Protein 2J8A (pdb70)

Nearest PDB structures (foldseek):
  2j8a-assembly1_A  TM=1.009E+00  e=7.594E-23  Saccharomyces cerevisiae
  3ab2-assembly2_G  TM=4.804E-01  e=5.535E-01  Corynebacterium glutamicum
  3ab4-assembly4_P  TM=4.277E-01  e=5.535E-01  Corynebacterium glutamicum
  3ab2-assembly2_E  TM=4.767E-01  e=1.351E+00  Corynebacterium glutamicum
  3ab2-assembly2_F  TM=4.339E-01  e=2.397E+00  Corynebacterium glutamicum

CATH classification: 3.30.70.330

Organism: Saccharomyces cerevisiae (strain ATCC 204508 / S288c) (NCBI:txid559292)

Radius of gyration: 14.92 Å; Cα contacts (8 Å, |Δi|>4): 173; chains: 1; bounding box: 29×53×26 Å

Solvent-accessible surface area: 7118 Å² total; per-residue (Å²): 87,25,40,0,0,0,37,8,27,81,76,65,61,130,44,121,15,112,52,124,25,0,66,79,32,1,122,157,45,18,131,18,63,91,36,63,34,40,88,3,110,106,60,70,101,76,11,18,0,3,22,0,75,4,69,162,80,4,30,161,3,0,98,31,2,26,115,145,61,106,112,73,15,6,88,8,141,72,17,62,1,64,16,44,50,32,114,179,79,55,17,93,94,9,27,49,94,11,20,91,34,32,79,153,83,96,97,126,96,87,57,101,170,208

Sequence (114 aa):
SCEIVVYPAQDSTTTNIQDISIKNYFKKYGEISHFEAFNDPNSALPLHVYLIKYANDAAKAAFSAVRKHESSGCFIMGFKFEVILNKHSILNNIISKFVEINVKKLQKLQENLK

Secondary structure (DSSP, 8-state):
--EEEEEESSSS------HHHHHHHHHBTB--SEEEEEE-TTT--EEEEEEEE----HHHHHHHHHHHTTTT-EEETTEEEEEEE--TTHHHHHHHHHHHHHHHHHHHHHHHT-

GO terms:
  GO:0010629 negative regulation of gene expression (P, IMP)
  GO:0042800 histone H3K4 methyltransferase activity (F, IMP)
  GO:1905088 positive regulation of synaptonemal complex assembly (P, IMP)
  GO:0055092 sterol homeostasis (P, IMP)
  GO:0006479 protein methylation (P, IMP)
  GO:0007130 synaptonemal complex assembly (P, IMP)
  GO:0000183 rDNA heterochromatin formation (P, IMP)
  GO:0000781 chromosome, telomeric region (C, IGI)
  GO:0031509 subtelomeric heterochromatin formation (P, IGI)
  GO:0003723 RNA binding (F, IDA)
  GO:0042800 histone H3K4 methyltransferase activity (F, IDA)
  GO:0016279 protein-lysine N-methyltransferase activity (F, IGI)
  GO:0033554 cellular response to stress (P, IGI)
  GO:0006357 regulation of transcription by RNA polymerase II (P, IGI)
  GO:0016279 protein-lysine N-methyltransferase activity (F, IMP)
  GO:0042138 meiotic DNA double-strand break formation (P, IMP)
  GO:0003723 RNA binding (F, IMP)
  GO:0045944 positive regulation of transcription by RNA polymerase II (P, IMP)
  GO:0030437 ascospore formation (P, IMP)
  GO:0030466 silent mating-type cassette heterochromatin formation (P, IMP)

Foldseek 3Di:
DAKKKKAAPPLDDDDPCDDVLVVVVLVVQADWPDKDWDALVVPRDTRRMMITGGDVVSVVSLVVVQPVPPVPADAGVNTHMHMGHCPPNCSVVVVVVNNVSVVVVVVVVVVVVD

InterPro domains:
  IPR001214 SET domain [PF00856] (950-1055)
  IPR001214 SET domain [PS50280] (938-1055)
  IPR001214 SET domain [SM00317] (938-1061)
  IPR003616 Post-SET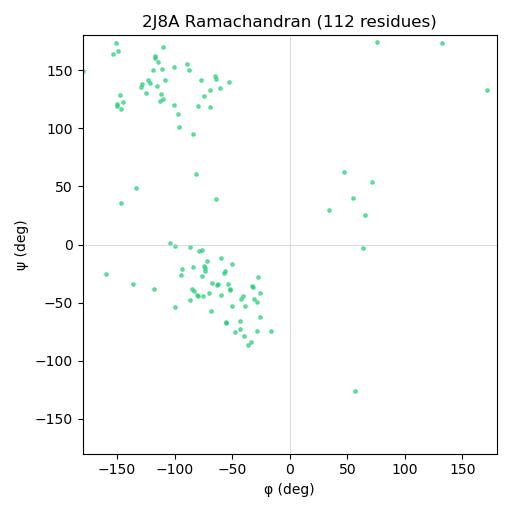 domain [P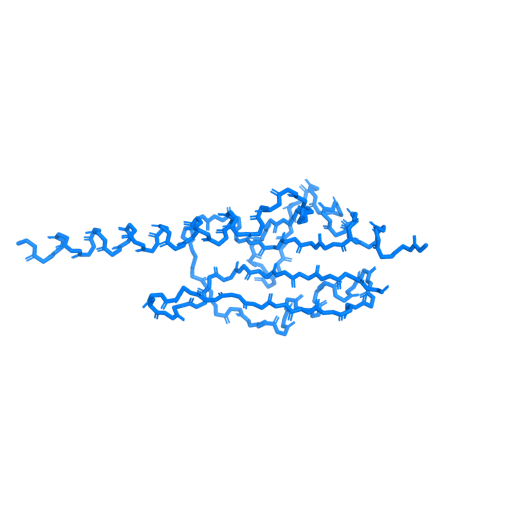S50868] (1064-1080)
  IPR003616 Post-SET domain [SM00508] (1064-1080)
  IPR012677 Nucleotide-binding alpha-beta plait domain superfamily [G3DSA:3.30.70.330] (246-339)
  IPR017111 Histone-lysine N-methyltransferase Set1, fungi [PIRSF037104] (1-1080)
  IPR017111 Histone-lysine N-methyltransferase Set1, fungi [PS51572] (1-1080)
  IPR024636 Histone lysine methyltransferase SET associated [PF11767] (422-485)
  IPR024657 COMPASS complex Set1 subunit, N-SET domain [PF11764] (762-932)
  IPR024657 COMPASS complex Set1 subunit, N-SET domain [SM01291] (752-928)
  IPR044570 Histone-lysine N-methyltransferase Set1-like [PTHR45814] (834-1080)
  IPR046341 SET domain superfamily [G3DSA:2.170.270.10] (840-1080)
  IPR046341 SET domain superfamily [SSF82199] (933-1077)
  IPR048669 Histone-lysine N-methyltransferase SET1, RNA-binding domain [PF21569] (248-357)

Structure (mmCIF, N/CA/C/O backbone):
data_2J8A
#
_entry.id   2J8A
#
_cell.length_a   123.790
_cell.length_b   123.790
_cell.length_c   123.790
_cell.angle_alpha   90.00
_cell.angle_beta   90.00
_cell.angle_gamma   90.00
#
_symmetry.space_group_name_H-M   'P 43 3 2'
#
loop_
_atom_site.group_PDB
_atom_site.id
_atom_site.type_symbol
_atom_site.label_atom_id
_atom_site.label_alt_id
_atom_site.label_comp_id
_atom_site.label_asym_id
_atom_site.label_e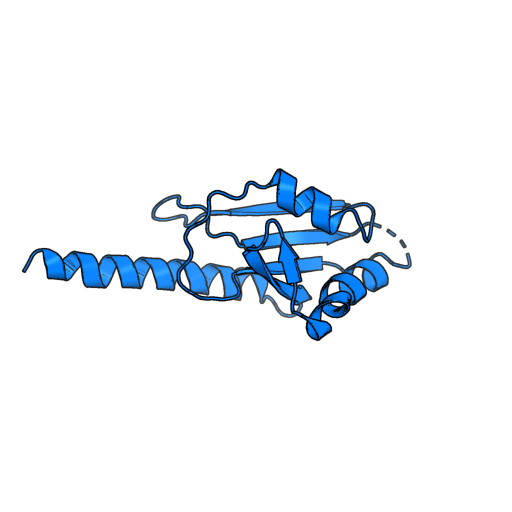ntity_id
_atom_site.label_seq_id
_atom_site.pdbx_PDB_ins_code
_atom_site.Cartn_x
_atom_site.Cartn_y
_atom_site.Cartn_z
_atom_site.occupancy
_atom_site.B_iso_or_equiv
_atom_site.auth_seq_id
_atom_site.auth_comp_id
_atom_site.auth_asym_id
_atom_site.auth_atom_id
_atom_site.pdbx_PDB_model_num
ATOM 1 N N . SER A 1 2 ? -14.829 -37.057 -31.447 1.00 91.93 247 SER A N 1
ATOM 2 C CA . SER A 1 2 ? -13.449 -37.065 -30.817 1.00 91.59 247 SER A CA 1
ATOM 3 C C . SER A 1 2 ? -12.385 -36.212 -31.681 1.00 89.46 247 SER A C 1
ATOM 4 O O . SER A 1 2 ? -11.094 -36.349 -31.576 1.00 89.58 247 SER A O 1
ATOM 7 N N . CYS A 1 3 ? -12.957 -35.272 -32.441 1.00 85.91 248 CYS A N 1
ATOM 8 C CA . CYS A 1 3 ? -12.512 -34.979 -33.814 1.00 80.58 248 CYS A CA 1
ATOM 9 C C . CYS A 1 3 ? -12.365 -33.472 -34.275 1.00 78.84 248 CYS A C 1
ATOM 10 O O . CYS A 1 3 ? -11.489 -33.197 -35.123 1.00 77.91 248 CYS A O 1
ATOM 13 N N . GLU A 1 4 ? -13.247 -32.553 -33.770 1.00 73.40 249 GLU A N 1
ATOM 14 C CA . GLU A 1 4 ? -13.086 -31.095 -33.925 1.00 68.40 249 GLU A CA 1
ATOM 15 C C . GLU A 1 4 ? -12.285 -30.409 -32.920 1.00 64.35 249 GLU A C 1
ATOM 16 O O . GLU A 1 4 ? -12.199 -30.736 -31.740 1.00 66.08 249 GLU A O 1
ATOM 22 N N . ILE A 1 5 ? -11.688 -29.370 -33.362 1.00 62.10 250 ILE A N 1
ATOM 23 C CA . ILE A 1 5 ? -10.767 -28.679 -32.475 1.00 60.58 250 ILE A CA 1
ATOM 24 C C . ILE A 1 5 ? -11.346 -27.232 -32.289 1.00 58.61 250 ILE A C 1
ATOM 25 O O . ILE A 1 5 ? -12.149 -26.753 -33.149 1.00 56.03 250 ILE A O 1
ATOM 30 N N . VAL A 1 6 ? -11.104 -26.615 -31.130 1.00 56.78 251 VAL A N 1
ATOM 31 C CA . VAL A 1 6 ? -11.507 -25.226 -31.089 1.00 56.72 251 VAL A CA 1
ATOM 32 C C . VAL A 1 6 ? -10.342 -24.431 -30.698 1.00 57.49 251 VAL A C 1
ATOM 33 O O . VAL A 1 6 ? -9.622 -24.851 -29.711 1.00 59.29 251 VAL A O 1
ATOM 37 N N . VAL A 1 7 ? -10.087 -23.358 -31.486 1.00 55.15 252 VAL A N 1
ATOM 38 C CA . VAL A 1 7 ? -8.929 -22.502 -31.152 1.00 54.08 252 VAL A CA 1
ATOM 39 C C . VAL A 1 7 ? -9.398 -21.133 -30.764 1.00 52.25 252 VAL A C 1
ATOM 40 O O . VAL A 1 7 ? -10.217 -20.505 -31.497 1.00 53.13 252 VAL A O 1
ATOM 44 N N . TYR A 1 8 ? -8.836 -20.577 -29.727 1.00 49.59 253 TYR A N 1
ATOM 45 C CA . TYR A 1 8 ? -9.248 -19.248 -29.390 1.00 47.57 253 TYR A CA 1
ATOM 46 C C . TYR A 1 8 ? -8.089 -18.572 -28.660 1.00 48.00 253 TYR A C 1
ATOM 47 O O . TYR A 1 8 ? -7.157 -19.191 -28.141 1.00 46.86 253 TYR A O 1
ATOM 56 N N . PRO A 1 9 ? -8.150 -17.287 -28.560 1.00 48.70 254 PRO A N 1
ATOM 57 C CA . PRO A 1 9 ? -7.020 -16.564 -28.026 1.00 49.48 254 PRO A CA 1
ATOM 58 C C . PRO A 1 9 ? -6.622 -16.909 -26.646 1.00 50.42 254 PRO A C 1
ATOM 59 O O . PRO A 1 9 ? -7.428 -16.904 -25.810 1.00 52.31 254 PRO A O 1
ATOM 63 N N . ALA A 1 10 ? -5.363 -17.085 -26.399 1.00 54.30 255 ALA A N 1
ATOM 64 C CA . ALA A 1 10 ? -4.837 -17.212 -25.074 1.00 59.30 255 ALA A CA 1
ATOM 65 C C . ALA A 1 10 ? -5.051 -16.090 -24.144 1.00 64.81 255 ALA A C 1
ATOM 66 O O . ALA A 1 10 ? -4.687 -16.176 -22.999 1.00 66.54 255 ALA A O 1
ATOM 68 N N . GLN A 1 11 ? -5.487 -14.945 -24.565 1.00 72.85 256 GLN A N 1
ATOM 69 C CA . GLN A 1 11 ? -5.497 -13.876 -23.536 1.00 80.65 256 GLN A CA 1
ATOM 70 C C . GLN A 1 11 ? -6.659 -13.031 -24.010 1.00 83.99 256 GLN A C 1
ATOM 71 O O . GLN A 1 11 ? -6.658 -12.568 -25.217 1.00 84.47 256 GLN A O 1
ATOM 77 N N . ASP A 1 12 ? -7.653 -12.903 -23.099 1.00 87.80 257 ASP A N 1
ATOM 78 C CA . ASP A 1 12 ? -8.845 -12.109 -23.306 1.00 92.06 257 ASP A CA 1
ATOM 79 C C . ASP A 1 12 ? -8.669 -10.897 -24.265 1.00 94.92 257 ASP A C 1
ATOM 80 O O . ASP A 1 12 ? -9.135 -10.951 -25.464 1.00 96.84 257 ASP A O 1
ATOM 85 N N . SER A 1 13 ? -8.012 -9.804 -23.869 1.00 96.33 258 SER A N 1
ATOM 86 C CA . SER A 1 13 ? -7.924 -8.857 -24.998 1.00 97.10 258 SER A CA 1
ATOM 87 C C . SER A 1 13 ? -6.893 -9.297 -26.037 1.00 96.56 258 SER A C 1
ATOM 88 O O . SER A 1 13 ? -5.733 -9.627 -25.648 1.00 96.12 258 SER A O 1
AT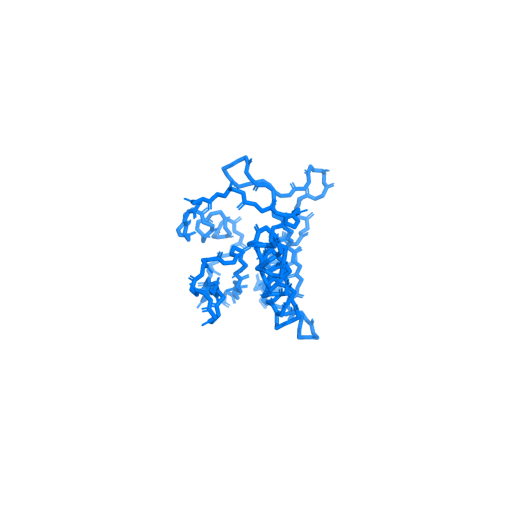OM 91 N N . THR A 1 14 ? -7.322 -9.369 -27.319 1.00 96.76 259 THR A N 1
ATOM 92 C CA . THR A 1 14 ? -6.311 -9.163 -28.368 1.00 97.21 259 THR A CA 1
ATOM 93 C C . THR A 1 14 ? -6.310 -8.220 -29.599 1.00 95.64 259 THR A C 1
ATOM 94 O O . THR A 1 14 ? -7.257 -8.033 -30.409 1.00 96.21 259 THR A O 1
ATOM 98 N N . THR A 1 15 ? -5.155 -7.626 -29.696 1.00 93.99 260 THR A N 1
ATOM 99 C CA . THR A 1 15 ? -4.814 -6.971 -30.931 1.00 92.85 260 THR A CA 1
ATOM 100 C C . THR A 1 15 ? -4.219 -8.050 -31.941 1.00 88.56 260 THR A C 1
ATOM 101 O O . THR A 1 15 ? -3.029 -8.380 -31.861 1.00 86.73 260 THR A O 1
ATOM 105 N N . THR A 1 16 ? -5.040 -8.624 -32.831 1.00 83.90 261 THR A N 1
ATOM 106 C CA . THR A 1 16 ? -4.530 -9.013 -34.140 1.00 79.45 261 THR A CA 1
ATOM 107 C C . THR A 1 16 ? -5.620 -8.949 -35.174 1.00 77.33 261 THR A C 1
ATOM 108 O O . THR A 1 16 ? -6.839 -8.764 -34.962 1.00 74.61 261 THR A O 1
ATOM 112 N N . ASN A 1 17 ? -5.073 -9.163 -36.344 1.00 75.26 262 ASN A N 1
ATOM 113 C CA . ASN A 1 17 ? -5.709 -9.012 -37.600 1.00 73.15 262 ASN A CA 1
ATOM 114 C C . ASN A 1 17 ? -5.001 -10.124 -38.308 1.00 71.45 262 ASN A C 1
ATOM 115 O O . ASN A 1 17 ? -4.544 -9.979 -39.452 1.00 71.62 262 ASN A O 1
ATOM 120 N N . ILE A 1 18 ? -4.747 -11.178 -37.553 1.00 69.73 263 ILE A N 1
ATOM 121 C CA . ILE A 1 18 ? -4.208 -12.405 -38.131 1.00 68.75 263 ILE A CA 1
ATOM 122 C C . ILE A 1 18 ? -5.343 -12.857 -39.024 1.00 68.41 263 ILE A C 1
ATOM 123 O O . ILE A 1 18 ? -6.492 -12.550 -38.711 1.00 68.14 263 ILE A O 1
ATOM 128 N N . GLN A 1 19 ? -5.086 -13.458 -40.171 1.00 69.30 264 GLN A N 1
ATOM 129 C CA . GLN A 1 19 ? -6.293 -13.885 -40.891 1.00 71.19 264 GLN A CA 1
ATOM 130 C C . GLN A 1 19 ? -6.467 -15.349 -41.116 1.00 70.87 264 GLN A C 1
ATOM 131 O O . GLN A 1 19 ? -5.550 -16.174 -40.921 1.00 72.44 264 GLN A O 1
ATOM 137 N N . ASP A 1 20 ? -7.708 -15.666 -41.417 1.00 69.14 265 ASP A N 1
ATOM 138 C CA . ASP A 1 20 ? -8.120 -16.988 -41.266 1.00 67.43 265 ASP A CA 1
ATOM 139 C C . ASP A 1 20 ? -7.072 -17.896 -41.792 1.00 67.75 265 ASP A C 1
ATOM 140 O O . ASP A 1 20 ? -6.389 -18.541 -41.008 1.00 68.62 265 ASP A O 1
ATOM 145 N N . ILE A 1 21 ? -6.949 -17.935 -43.100 1.00 67.75 266 ILE A N 1
ATOM 146 C CA . ILE A 1 21 ? -5.871 -18.540 -43.781 1.00 69.56 266 ILE A CA 1
ATOM 147 C C . ILE A 1 21 ? -4.556 -18.854 -42.937 1.00 69.00 266 ILE A C 1
ATOM 148 O O . ILE A 1 21 ? -4.236 -19.979 -42.589 1.00 68.55 266 ILE A O 1
ATOM 153 N N . SER A 1 22 ? -3.754 -17.893 -42.600 1.00 68.47 267 SER A N 1
ATOM 154 C CA . SER A 1 22 ? -2.813 -18.203 -41.591 1.00 69.07 267 SER A CA 1
ATOM 155 C C . SER A 1 22 ? -3.147 -19.308 -40.528 1.00 70.90 267 SER A C 1
ATOM 156 O O . SER A 1 22 ? -2.206 -19.852 -39.876 1.00 73.38 267 SER A O 1
ATOM 159 N N . ILE A 1 23 ? -4.434 -19.545 -40.202 1.00 70.25 268 ILE A N 1
ATOM 160 C CA . ILE A 1 23 ? -4.750 -20.316 -39.006 1.00 67.74 268 ILE A CA 1
ATOM 161 C C . ILE A 1 23 ? -5.016 -21.599 -39.591 1.00 66.98 268 ILE A C 1
ATOM 162 O O . ILE A 1 23 ? -4.446 -22.605 -39.166 1.00 66.74 268 ILE A O 1
ATOM 167 N N . LYS A 1 24 ? -5.928 -21.572 -40.554 1.00 66.21 269 LYS A N 1
ATOM 168 C CA . LYS A 1 24 ? -6.193 -22.787 -41.303 1.00 67.58 269 LYS A CA 1
ATOM 169 C C . LYS A 1 24 ? -4.951 -23.526 -41.694 1.00 69.08 269 LYS A C 1
ATOM 170 O O . LYS A 1 24 ? -4.728 -24.594 -41.124 1.00 70.87 269 LYS A O 1
ATOM 176 N N . ASN A 1 25 ? -4.102 -22.964 -42.569 1.00 69.50 270 ASN A N 1
ATOM 177 C CA . ASN A 1 25 ? -2.699 -23.496 -42.709 1.00 69.95 270 ASN A CA 1
ATOM 178 C C . ASN A 1 25 ? -2.178 -23.990 -41.445 1.00 67.80 270 ASN A C 1
ATOM 179 O O . ASN A 1 25 ? -2.227 -25.140 -41.218 1.00 70.71 270 ASN A O 1
ATOM 184 N N . TYR A 1 26 ? -1.642 -23.204 -40.591 1.00 66.47 271 TYR A N 1
ATOM 185 C CA . TYR A 1 26 ? -1.119 -23.867 -39.341 1.00 65.99 271 TYR A CA 1
ATOM 186 C C . TYR A 1 26 ? -1.860 -25.186 -38.935 1.00 67.35 271 TYR A C 1
ATOM 187 O O . TYR A 1 26 ? -1.284 -26.211 -38.679 1.00 65.60 271 TYR A O 1
ATOM 196 N N . PHE A 1 27 ? -3.179 -25.175 -38.890 1.00 69.80 272 PHE A N 1
ATOM 197 C CA . PHE A 1 27 ? -3.770 -26.438 -38.491 1.00 71.49 272 PHE A CA 1
ATOM 198 C C . PHE A 1 27 ? -3.681 -27.592 -39.471 1.00 72.13 272 PHE A C 1
ATOM 199 O O . PHE A 1 27 ? -3.384 -28.686 -38.973 1.00 74.10 272 PHE A O 1
ATOM 207 N N . LYS A 1 28 ? -3.889 -27.363 -40.791 1.00 71.64 273 LYS A N 1
ATOM 208 C CA . LYS A 1 28 ? -3.386 -28.242 -41.938 1.00 71.03 273 LYS A CA 1
ATOM 209 C C . LYS A 1 28 ? -2.137 -29.037 -41.559 1.00 70.11 273 LYS A C 1
ATOM 210 O O . LYS A 1 28 ? -2.126 -30.223 -41.806 1.00 68.33 273 LYS A O 1
ATOM 216 N N . LYS A 1 29 ? -1.158 -28.473 -40.860 1.00 70.14 274 LYS A N 1
ATOM 217 C CA . LYS A 1 29 ? -0.034 -29.333 -40.475 1.00 74.64 274 LYS A CA 1
ATOM 218 C C . LYS A 1 29 ? -0.334 -30.490 -39.533 1.00 74.68 274 LYS A C 1
ATOM 219 O O . LYS A 1 29 ? 0.537 -30.707 -38.627 1.00 77.24 274 LYS A O 1
ATOM 225 N N . TYR A 1 30 ? -1.466 -31.213 -39.662 1.00 73.48 275 TYR A N 1
ATOM 226 C CA . TYR A 1 30 ? -1.864 -32.220 -38.632 1.00 73.20 275 TYR A CA 1
ATOM 227 C C . TYR A 1 30 ? -2.808 -33.141 -39.282 1.00 74.39 275 TYR A C 1
ATOM 228 O O . TYR A 1 30 ? -3.028 -34.294 -38.815 1.00 75.64 275 TYR A O 1
ATOM 237 N N . GLY A 1 31 ? -3.463 -32.620 -40.302 1.00 73.23 276 GLY A N 1
ATOM 238 C CA . GLY A 1 31 ? -4.567 -33.312 -40.784 1.00 74.92 276 GLY A CA 1
ATOM 239 C C . GLY A 1 31 ? -5.095 -32.523 -41.920 1.00 77.59 276 GLY A C 1
ATOM 240 O O . GLY A 1 31 ? -4.922 -31.285 -42.048 1.00 79.28 276 GLY A O 1
ATOM 241 N N . GLU A 1 32 ? -5.666 -33.280 -42.832 1.00 79.98 277 GLU A N 1
ATOM 242 C CA . GLU A 1 32 ? -6.380 -32.763 -43.948 1.00 81.95 277 GLU A CA 1
ATOM 243 C C . GLU A 1 32 ? -7.571 -32.214 -43.093 1.00 82.44 277 GLU A C 1
ATOM 244 O O . GLU A 1 32 ? -8.020 -32.946 -42.117 1.00 83.96 277 GLU A O 1
ATOM 250 N N . ILE A 1 33 ? -7.987 -30.930 -43.349 1.00 80.04 278 ILE A N 1
ATOM 251 C CA . ILE A 1 33 ? -9.020 -30.247 -42.564 1.00 76.17 278 ILE A CA 1
ATOM 252 C C . ILE A 1 33 ? -10.369 -30.391 -43.287 1.00 76.99 278 ILE A C 1
ATOM 253 O O . ILE A 1 33 ? -10.696 -29.685 -44.222 1.00 75.90 278 ILE A O 1
ATOM 258 N N . SER A 1 34 ? -11.192 -31.309 -42.821 1.00 77.38 279 SER A N 1
ATOM 259 C CA . SER A 1 34 ? -12.508 -31.427 -43.426 1.00 77.46 279 SER A CA 1
ATOM 260 C C . SER A 1 34 ? -13.316 -30.147 -43.561 1.00 77.23 279 SER A C 1
ATOM 261 O O . SER A 1 34 ? -14.310 -30.157 -44.235 1.00 77.98 279 SER A O 1
ATOM 264 N N . HIS A 1 35 ? -12.968 -29.075 -42.850 1.00 79.21 280 HIS A N 1
ATOM 265 C CA . HIS A 1 35 ? -13.948 -27.964 -42.493 1.00 77.56 280 HIS A CA 1
ATOM 266 C C . HIS A 1 35 ? -13.309 -27.017 -41.519 1.00 74.36 280 HIS A C 1
ATOM 267 O O . HIS A 1 35 ? -12.762 -27.468 -40.484 1.00 74.49 280 HIS A O 1
ATOM 274 N N . PHE A 1 36 ? -13.446 -25.718 -41.812 1.00 69.65 281 PHE A N 1
ATOM 275 C CA . PHE A 1 36 ? -12.835 -24.681 -40.976 1.00 65.66 281 PHE A CA 1
ATOM 276 C C . PHE A 1 36 ? -13.688 -23.452 -40.889 1.00 64.96 281 PHE A C 1
ATOM 277 O O . PHE A 1 36 ? -13.996 -22.862 -41.898 1.00 63.72 281 PHE A O 1
ATOM 285 N N . GLU A 1 37 ? -14.059 -23.069 -39.650 1.00 64.22 282 GLU A N 1
ATOM 286 C CA . GLU A 1 37 ? -14.865 -21.851 -39.430 1.00 61.11 282 GLU A CA 1
ATOM 287 C C . GLU A 1 37 ? -14.212 -20.864 -38.557 1.00 59.44 282 GLU A C 1
ATOM 288 O O . GLU A 1 37 ? -13.541 -21.273 -37.536 1.00 58.75 282 GLU A O 1
ATOM 294 N N . ALA A 1 38 ? -14.356 -19.581 -38.974 1.00 57.43 283 ALA A N 1
ATOM 295 C CA . ALA A 1 38 ? -13.889 -18.439 -38.090 1.00 55.83 283 ALA A CA 1
ATOM 296 C C . ALA A 1 38 ? -15.087 -17.698 -37.587 1.00 55.44 283 ALA A C 1
ATOM 297 O O . ALA A 1 38 ? -16.171 -17.802 -38.224 1.00 56.63 283 ALA A O 1
ATOM 299 N N . PHE A 1 39 ? -14.986 -17.090 -36.393 1.00 53.81 284 PHE A N 1
ATOM 300 C CA . PHE A 1 39 ? -16.244 -16.582 -35.818 1.00 52.13 284 PHE A CA 1
ATOM 301 C C . PHE A 1 39 ? -16.253 -15.110 -35.487 1.00 52.93 284 PHE A C 1
ATOM 302 O O . PHE A 1 39 ? -15.187 -14.536 -35.004 1.00 50.93 284 PHE A O 1
ATOM 310 N N . ASN A 1 40 ? -17.445 -14.498 -35.757 1.00 53.53 285 ASN A N 1
ATOM 311 C CA . ASN A 1 40 ? -17.531 -13.067 -35.403 1.00 55.79 285 ASN A CA 1
ATOM 312 C C . ASN A 1 40 ? -18.518 -12.636 -34.289 1.00 55.89 285 ASN A C 1
ATOM 313 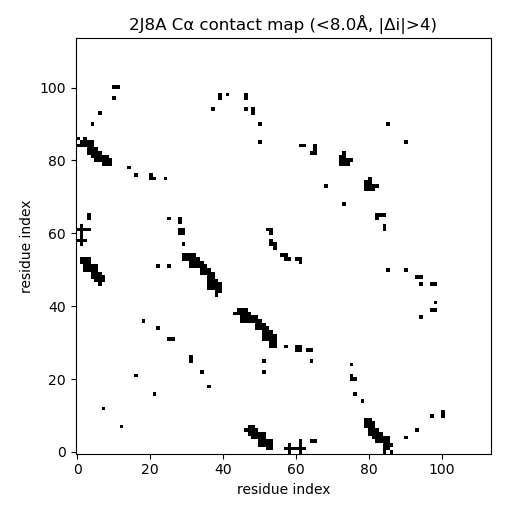O O . ASN A 1 40 ? -19.545 -13.271 -34.103 1.00 55.33 285 ASN A O 1
ATOM 318 N N . ASP A 1 41 ? -18.294 -11.498 -33.642 1.00 54.99 286 ASP A N 1
ATOM 319 C CA . ASP A 1 41 ? -19.282 -11.139 -32.652 1.00 55.37 286 ASP A CA 1
ATOM 320 C C . ASP A 1 41 ? -20.615 -10.760 -33.437 1.00 53.71 286 ASP A C 1
ATOM 321 O O . ASP A 1 41 ? -20.605 -9.906 -34.257 1.00 55.47 286 ASP A O 1
ATOM 326 N N . PRO A 1 42 ? -21.730 -11.444 -33.270 1.00 51.60 287 PRO A N 1
ATOM 327 C CA . PRO A 1 42 ? -22.879 -11.048 -34.041 1.00 53.37 287 PRO A CA 1
ATOM 328 C C . PRO A 1 42 ? -23.217 -9.641 -33.801 1.00 56.53 287 PRO A C 1
ATOM 329 O O . PRO A 1 42 ? -23.898 -9.052 -34.544 1.00 60.72 287 PRO A O 1
ATOM 333 N N . ASN A 1 43 ? -22.834 -9.125 -32.673 1.00 58.02 288 ASN A N 1
ATOM 334 C CA . ASN A 1 43 ? -23.319 -7.849 -32.299 1.00 58.52 288 ASN A CA 1
ATOM 335 C C . ASN A 1 43 ? -22.394 -6.797 -32.905 1.00 58.92 288 ASN A C 1
ATOM 336 O O . ASN A 1 43 ? -22.841 -5.838 -33.448 1.00 61.80 288 ASN A O 1
ATOM 341 N N . SER A 1 44 ? -21.114 -6.886 -32.814 1.00 57.12 289 SER A N 1
ATOM 342 C CA . SER A 1 44 ? -20.433 -5.804 -33.395 1.00 56.76 289 SER A CA 1
ATOM 343 C C . SER A 1 44 ? -19.829 -6.219 -34.739 1.00 57.02 289 SER A C 1
ATOM 344 O O . SER A 1 44 ? -19.139 -5.475 -35.414 1.00 58.83 289 SER A O 1
ATOM 347 N N . ALA A 1 45 ? -20.027 -7.432 -35.159 1.00 56.60 290 ALA A N 1
ATOM 348 C CA . ALA A 1 45 ? -19.133 -7.959 -36.239 1.00 54.09 290 ALA A CA 1
ATOM 349 C C . ALA A 1 45 ? -17.662 -8.112 -35.966 1.00 53.58 290 ALA A C 1
ATOM 350 O O . ALA A 1 45 ? -17.025 -8.587 -36.925 1.00 53.66 290 ALA A O 1
ATOM 352 N N . LEU A 1 46 ? -17.029 -7.758 -34.812 1.00 52.61 291 LEU A N 1
ATOM 353 C CA . LEU A 1 46 ? -15.520 -8.087 -34.867 1.00 53.16 291 LEU A CA 1
ATOM 354 C C . LEU A 1 46 ? -15.137 -9.542 -34.967 1.00 53.76 291 LEU A C 1
ATOM 355 O O . LEU A 1 46 ? -15.798 -10.397 -34.394 1.00 56.60 291 LEU A O 1
ATOM 360 N N . PRO A 1 47 ? -14.101 -9.888 -35.728 1.00 53.06 292 PRO A N 1
ATOM 361 C CA . PRO A 1 47 ? -13.603 -11.194 -35.574 1.00 51.60 292 PRO A CA 1
ATOM 362 C C . PRO A 1 47 ? -13.318 -11.424 -34.069 1.00 51.91 292 PRO A C 1
ATOM 363 O O . PRO A 1 47 ? -12.821 -10.484 -33.377 1.00 52.40 292 PRO A O 1
ATOM 367 N N . LEU A 1 48 ? -13.654 -12.646 -33.606 1.00 51.06 293 LEU A N 1
ATOM 368 C CA . LEU A 1 48 ? -13.428 -13.068 -32.266 1.00 49.99 293 LEU A CA 1
ATOM 369 C C . LEU A 1 48 ? -12.188 -13.759 -32.204 1.00 50.80 293 LEU A C 1
ATOM 370 O O . LEU A 1 48 ? -11.655 -13.758 -31.138 1.00 52.27 293 LEU A O 1
ATOM 375 N N . HIS A 1 49 ? -11.704 -14.381 -33.299 1.00 53.36 294 HIS A N 1
ATOM 376 C CA . HIS A 1 49 ? -10.373 -15.070 -33.271 1.00 54.77 294 HIS A CA 1
ATOM 377 C C . HIS A 1 49 ? -10.574 -16.317 -32.427 1.00 54.79 294 HIS A C 1
ATOM 378 O O . HIS A 1 49 ? -9.814 -16.604 -31.434 1.00 55.63 294 HIS A O 1
ATOM 385 N N . VAL A 1 50 ? -11.589 -17.027 -32.891 1.00 52.70 295 VAL A N 1
ATOM 386 C CA . VAL A 1 50 ? -12.092 -18.217 -32.371 1.00 52.37 295 VAL A CA 1
ATOM 387 C C . VAL A 1 50 ? -12.663 -18.983 -33.601 1.00 54.16 295 VAL A C 1
ATOM 388 O O . VAL A 1 50 ? -13.697 -18.526 -34.334 1.00 52.56 295 VAL A O 1
ATOM 392 N N . TYR A 1 51 ? -12.050 -20.174 -33.797 1.00 54.36 296 TYR A N 1
ATOM 393 C CA . TYR A 1 51 ? -12.268 -21.068 -35.007 1.00 53.18 296 TYR A CA 1
ATOM 394 C C . TYR A 1 51 ? -12.603 -22.472 -34.598 1.00 52.45 296 TYR A C 1
ATOM 395 O O . TYR A 1 51 ? -11.984 -22.957 -33.622 1.00 52.80 296 TYR A O 1
ATOM 404 N N . LEU A 1 52 ? -13.558 -23.063 -35.280 1.00 51.93 297 LEU A N 1
ATOM 405 C CA . LEU A 1 52 ? -13.847 -24.444 -35.225 1.00 55.71 297 LEU A CA 1
ATOM 406 C C . LEU A 1 52 ? -13.141 -25.087 -36.407 1.00 60.14 297 LEU A C 1
ATOM 407 O O . LEU A 1 52 ? -13.545 -24.885 -37.621 1.00 61.37 297 LEU A O 1
ATOM 412 N N . ILE A 1 53 ? -12.128 -25.903 -36.118 1.00 63.00 298 ILE A N 1
ATOM 413 C CA . ILE A 1 53 ? -11.557 -26.794 -37.173 1.00 64.34 298 ILE A CA 1
ATOM 414 C C . ILE A 1 53 ? -11.867 -28.268 -36.931 1.00 65.15 298 ILE A C 1
ATOM 415 O O . ILE A 1 53 ? -11.552 -28.764 -35.880 1.00 64.30 298 ILE A O 1
ATOM 420 N N . LYS A 1 54 ? -12.469 -28.932 -37.906 1.00 67.85 299 LYS A N 1
ATOM 421 C CA . LYS A 1 54 ? -12.870 -30.367 -37.847 1.00 70.21 299 LYS A CA 1
ATOM 422 C C . LYS A 1 54 ? -12.026 -31.127 -38.785 1.00 71.81 299 LYS A C 1
ATOM 423 O O . LYS A 1 54 ? -11.869 -30.729 -39.987 1.00 72.26 299 LYS A O 1
ATOM 429 N N . TYR A 1 55 ? -11.434 -32.207 -38.289 1.00 73.43 300 TYR A N 1
ATOM 430 C CA . TYR A 1 55 ? -10.503 -32.884 -39.196 1.00 75.06 300 TYR A CA 1
ATOM 431 C C . TYR A 1 55 ? -11.123 -33.989 -40.133 1.00 76.70 300 TYR A C 1
ATOM 432 O O . TYR A 1 55 ? -12.236 -34.536 -39.853 1.00 75.81 300 TYR A O 1
ATOM 441 N N . ALA A 1 56 ? -10.428 -34.244 -41.294 1.00 78.90 301 ALA A N 1
ATOM 442 C CA . ALA A 1 56 ? -10.268 -35.646 -41.994 1.00 77.21 301 ALA A CA 1
ATOM 443 C C . ALA A 1 56 ? -11.543 -36.424 -42.387 1.00 77.47 301 ALA A C 1
ATOM 444 O O . ALA A 1 56 ? -11.729 -37.581 -41.936 1.00 78.68 301 ALA A O 1
ATOM 446 N N . ASN A 1 63 ? -9.803 -44.260 -38.175 1.00 96.61 308 ASN A N 1
ATOM 447 C CA . ASN A 1 63 ? -9.141 -43.039 -38.631 1.00 98.27 308 ASN A CA 1
ATOM 448 C C . ASN A 1 63 ? -8.221 -42.357 -37.586 1.00 98.44 308 ASN A C 1
ATOM 449 O O . ASN A 1 63 ? -8.129 -42.716 -36.388 1.00 99.08 308 ASN A O 1
ATOM 454 N N . ASP A 1 64 ? -7.539 -41.345 -38.090 1.00 97.76 309 ASP A N 1
ATOM 455 C CA . ASP A 1 64 ? -6.968 -40.372 -37.217 1.00 96.58 309 ASP A CA 1
ATOM 456 C C . ASP A 1 64 ? -7.288 -38.965 -37.742 1.00 93.37 309 ASP A C 1
ATOM 457 O O . ASP A 1 64 ? -6.391 -38.109 -37.801 1.00 93.15 309 ASP A O 1
ATOM 462 N N . ALA A 1 65 ? -8.566 -38.720 -38.067 1.00 88.32 310 ALA A N 1
ATOM 463 C CA . ALA A 1 65 ? -9.121 -37.442 -37.683 1.00 83.43 310 ALA A CA 1
ATOM 464 C C . ALA A 1 65 ? -8.740 -37.198 -36.169 1.00 80.99 310 ALA A C 1
ATOM 465 O O . ALA A 1 65 ? -7.784 -36.433 -35.849 1.00 80.51 310 ALA A O 1
ATOM 467 N N . ALA A 1 66 ? -9.432 -37.903 -35.268 1.00 77.25 311 ALA A N 1
ATOM 468 C CA . ALA A 1 66 ? -9.137 -37.910 -33.849 1.00 73.97 311 ALA A CA 1
ATOM 469 C C . ALA A 1 66 ? -7.707 -37.765 -33.408 1.00 72.75 311 ALA A C 1
ATOM 470 O O . ALA A 1 66 ? -7.412 -37.116 -32.408 1.00 72.60 311 ALA A O 1
ATOM 472 N N . LYS A 1 67 ? -6.783 -38.319 -34.134 1.00 73.33 312 LYS A N 1
ATOM 473 C CA . LYS A 1 67 ? -5.408 -38.209 -33.629 1.00 73.47 312 LYS A CA 1
ATOM 474 C C . LYS A 1 67 ? -4.736 -36.850 -34.050 1.00 69.70 312 LYS A C 1
ATOM 475 O O . LYS A 1 67 ? -3.980 -36.263 -33.277 1.00 66.67 312 LYS A O 1
ATOM 481 N N . ALA A 1 68 ? -5.022 -36.411 -35.282 1.00 66.86 313 ALA A N 1
ATOM 482 C CA . ALA A 1 68 ? -4.890 -34.968 -35.687 1.00 65.68 313 ALA A CA 1
ATOM 483 C C . ALA A 1 68 ? -5.377 -34.013 -34.541 1.00 65.33 313 ALA A C 1
ATOM 484 O O . ALA A 1 68 ? -4.557 -33.398 -33.785 1.00 66.02 313 ALA A O 1
ATOM 486 N N . ALA A 1 69 ? -6.713 -33.893 -34.454 1.00 62.78 314 ALA A N 1
ATOM 487 C CA . ALA A 1 69 ? -7.349 -33.313 -33.329 1.00 60.85 314 ALA A CA 1
ATOM 488 C C . ALA A 1 69 ? -6.527 -33.434 -32.063 1.00 59.86 314 ALA A C 1
ATOM 489 O O . ALA A 1 69 ? -6.074 -32.416 -31.483 1.00 62.16 314 ALA A O 1
ATOM 491 N N . PHE A 1 70 ? -6.244 -34.625 -31.601 1.00 56.37 315 PHE A N 1
ATOM 492 C CA . PHE A 1 70 ? -5.690 -34.537 -30.276 1.00 54.55 315 PHE A CA 1
ATOM 493 C C . PHE A 1 70 ? -4.302 -34.021 -30.299 1.00 56.33 315 PHE A C 1
ATOM 494 O O . PHE A 1 70 ? -3.809 -33.474 -29.355 1.00 57.73 315 PHE A O 1
ATOM 502 N N . SER A 1 71 ? -3.655 -34.110 -31.420 1.00 59.86 316 SER A N 1
ATOM 503 C CA . SER A 1 71 ? -2.229 -33.755 -31.362 1.00 62.76 316 SER A CA 1
ATOM 504 C C . SER A 1 71 ? -2.322 -32.248 -31.400 1.00 63.30 316 SER A C 1
ATOM 505 O O . SER A 1 71 ? -1.665 -31.555 -30.574 1.00 63.90 316 SER A O 1
ATOM 508 N N . ALA A 1 72 ? -3.185 -31.771 -32.296 1.00 62.93 317 ALA A N 1
ATOM 509 C CA . ALA A 1 72 ? -3.446 -30.350 -32.351 1.00 63.60 317 ALA A CA 1
ATOM 510 C C . ALA A 1 72 ? -3.576 -29.827 -30.950 1.00 63.79 317 ALA A C 1
ATOM 511 O O . ALA A 1 72 ? -2.933 -28.874 -30.584 1.00 63.16 317 ALA A O 1
ATOM 513 N N . VAL A 1 73 ? -4.337 -30.509 -30.099 1.00 64.74 318 VAL A N 1
ATOM 514 C CA . VAL A 1 73 ? -4.566 -29.908 -28.773 1.00 63.65 318 VAL A CA 1
ATOM 515 C C . VAL A 1 73 ? -3.297 -30.019 -28.055 1.00 66.69 318 VAL A C 1
ATOM 516 O O . VAL A 1 73 ? -3.109 -29.472 -26.982 1.00 66.72 318 VAL A O 1
ATOM 520 N N . ARG A 1 74 ? -2.418 -30.833 -28.580 1.00 70.59 319 ARG A N 1
ATOM 521 C CA . ARG A 1 74 ? -1.504 -31.332 -27.633 1.00 74.88 319 ARG A CA 1
ATOM 522 C C . ARG A 1 74 ? -0.054 -31.019 -27.802 1.00 77.58 319 ARG A C 1
ATOM 523 O O . ARG A 1 74 ? 0.668 -30.750 -26.769 1.00 75.13 319 ARG A O 1
ATOM 531 N N . LYS A 1 75 ? 0.334 -31.036 -29.102 1.00 82.01 320 LYS A N 1
ATOM 532 C CA . LYS A 1 75 ? 1.668 -30.688 -29.564 1.00 86.46 320 LYS A CA 1
ATOM 533 C C . LYS A 1 75 ? 2.018 -29.481 -28.693 1.00 88.65 320 LYS A C 1
ATOM 534 O O . LYS A 1 75 ? 3.032 -29.465 -28.006 1.00 90.23 320 LYS A O 1
ATOM 540 N N . HIS A 1 76 ? 1.137 -28.524 -28.494 1.00 92.02 321 HIS A N 1
ATOM 541 C CA . HIS A 1 76 ? 1.819 -27.379 -28.033 1.00 94.26 321 HIS A CA 1
ATOM 542 C C . HIS A 1 76 ? 2.194 -26.994 -26.611 1.00 94.46 321 HIS A C 1
ATOM 543 O O . HIS A 1 76 ? 2.949 -26.067 -26.477 1.00 95.20 321 HIS A O 1
ATOM 550 N N . GLU A 1 77 ? 1.855 -27.749 -25.578 1.00 94.46 322 GLU A N 1
ATOM 551 C CA . GLU A 1 77 ? 2.064 -27.164 -24.221 1.00 94.26 322 GLU A CA 1
ATOM 552 C C . GLU A 1 77 ? 3.426 -27.094 -23.634 1.00 92.56 322 GLU A C 1
ATOM 553 O O . GLU A 1 77 ? 3.572 -26.661 -22.499 1.00 90.58 322 GLU A O 1
ATOM 559 N N . SER A 1 78 ? 4.410 -27.654 -24.330 1.00 92.90 323 SER A N 1
ATOM 560 C CA . SER A 1 78 ? 5.780 -27.101 -24.218 1.00 91.57 323 SER A CA 1
ATOM 561 C C . SER A 1 78 ? 5.479 -25.511 -24.076 1.00 90.50 323 SER A C 1
ATOM 562 O O . SER A 1 78 ? 5.257 -24.975 -22.960 1.00 90.09 323 SER A O 1
ATOM 565 N N . SER A 1 79 ? 5.350 -24.843 -25.218 1.00 87.19 324 SER A N 1
ATOM 566 C CA . SER A 1 79 ? 5.386 -23.423 -25.276 1.00 85.58 324 SER A CA 1
ATOM 567 C C . SER A 1 79 ? 3.953 -22.795 -25.366 1.00 82.73 324 SER A C 1
ATOM 568 O O . SER A 1 79 ? 3.787 -21.592 -25.460 1.00 83.79 324 SER A O 1
ATOM 571 N N . GLY A 1 80 ? 2.921 -23.608 -25.396 1.00 79.26 325 GLY A N 1
ATOM 572 C CA . GLY A 1 80 ? 1.637 -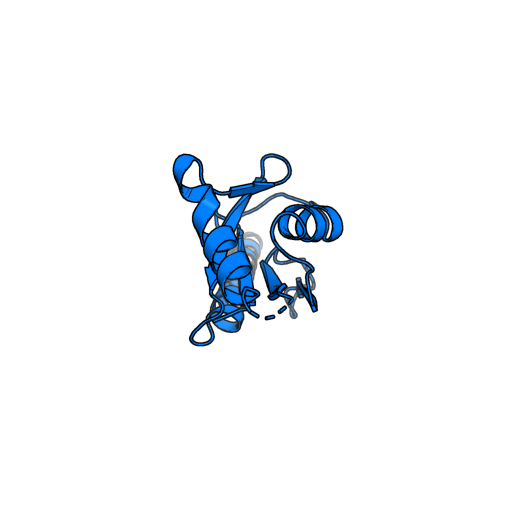23.143 -25.897 1.00 73.97 325 GLY A CA 1
ATOM 573 C C . GLY A 1 80 ? 1.674 -23.058 -27.403 1.00 70.14 325 GLY A C 1
ATOM 574 O O . GLY A 1 80 ? 2.656 -23.186 -27.979 1.00 67.71 325 GLY A O 1
ATOM 575 N N . CYS A 1 81 ? 0.563 -22.771 -28.023 1.00 69.54 326 CYS A N 1
ATOM 576 C CA . CYS A 1 81 ? 0.515 -22.707 -29.424 1.00 69.45 326 CYS A CA 1
ATOM 577 C C . CYS A 1 81 ? 0.569 -21.247 -29.897 1.00 69.87 326 CYS A C 1
ATOM 578 O O . CYS A 1 81 ? -0.308 -20.407 -29.565 1.00 70.21 326 CYS A O 1
ATOM 581 N N . PHE A 1 82 ? 1.620 -20.942 -30.693 1.00 69.18 327 PHE A N 1
ATOM 582 C CA . PHE A 1 82 ? 1.785 -19.629 -31.335 1.00 64.40 327 PHE A CA 1
ATOM 583 C C . PHE A 1 82 ? 1.565 -19.668 -32.809 1.00 64.43 327 PHE A C 1
ATOM 584 O O . PHE A 1 82 ? 1.848 -20.693 -33.450 1.00 65.41 327 PHE A O 1
ATOM 592 N N . ILE A 1 83 ? 0.948 -18.655 -33.347 1.00 64.51 328 ILE A N 1
ATOM 593 C CA . ILE A 1 83 ? 0.661 -18.731 -34.771 1.00 66.15 328 ILE A CA 1
ATOM 594 C C . ILE A 1 83 ? 0.791 -17.256 -35.120 1.00 70.22 328 ILE A C 1
ATOM 595 O O . ILE A 1 83 ? -0.053 -16.458 -34.624 1.00 71.95 328 ILE A O 1
ATOM 600 N N . MET A 1 84 ? 1.792 -16.904 -35.984 1.00 72.68 329 MET A N 1
ATOM 601 C CA . MET A 1 84 ? 2.334 -15.534 -36.170 1.00 73.42 329 MET A CA 1
ATOM 602 C C . MET A 1 84 ? 2.580 -14.995 -34.785 1.00 73.32 329 MET A C 1
ATOM 603 O O . MET A 1 84 ? 1.931 -14.054 -34.347 1.00 72.25 329 MET A O 1
ATOM 608 N N . GLY A 1 85 ? 3.467 -15.642 -34.042 1.00 74.48 330 GLY A N 1
ATOM 609 C CA . GLY A 1 85 ? 3.740 -15.136 -32.656 1.00 76.40 330 GLY A CA 1
ATOM 610 C C . GLY A 1 85 ? 2.478 -14.524 -31.988 1.00 76.76 330 GLY A C 1
ATOM 611 O O . GLY A 1 85 ? 2.550 -13.607 -31.165 1.00 77.81 330 GLY A O 1
ATOM 612 N N . PHE A 1 86 ? 1.306 -15.030 -32.352 1.00 76.20 331 PHE A N 1
ATOM 613 C CA . PHE A 1 86 ? 0.157 -14.829 -31.510 1.00 74.95 331 PHE A CA 1
ATOM 614 C C . PHE A 1 86 ? -0.381 -16.098 -30.853 1.00 71.36 331 PHE A C 1
ATOM 615 O O . PHE A 1 86 ? -0.730 -17.076 -31.547 1.00 71.37 331 PHE A O 1
ATOM 623 N N . LYS A 1 87 ? -0.456 -16.082 -29.534 1.00 66.99 332 LYS A N 1
ATOM 624 C CA . LYS A 1 87 ? -0.794 -17.307 -28.745 1.00 64.37 332 LYS A CA 1
ATOM 625 C C . LYS A 1 87 ? -2.255 -17.704 -28.643 1.00 64.08 332 LYS A C 1
ATOM 626 O O . LYS A 1 87 ? -3.031 -16.929 -28.122 1.00 64.85 332 LYS A O 1
ATOM 632 N N . PHE A 1 88 ? -2.618 -18.891 -29.135 1.00 62.93 333 PHE A N 1
ATOM 633 C CA . PHE A 1 88 ? -4.011 -19.398 -29.075 1.00 62.23 333 PHE A CA 1
ATOM 634 C C . PHE A 1 88 ? -4.172 -20.549 -28.112 1.00 61.08 333 PHE A C 1
ATOM 635 O O . PHE A 1 88 ? -3.177 -21.023 -27.616 1.00 62.28 333 PHE A O 1
ATOM 643 N N . GLU A 1 89 ? -5.389 -20.969 -27.811 1.00 59.11 334 GLU A N 1
ATOM 644 C CA . GLU A 1 89 ? -5.550 -22.152 -27.053 1.00 57.32 334 GLU A CA 1
ATOM 645 C C . GLU A 1 89 ? -6.262 -23.031 -27.988 1.00 56.43 334 GLU A C 1
ATOM 646 O O . GLU A 1 89 ? -6.866 -22.580 -29.009 1.00 59.52 334 GLU A O 1
ATOM 652 N N . VAL A 1 90 ? -6.209 -24.305 -27.714 1.00 53.14 335 VAL A N 1
ATOM 653 C CA . VAL A 1 90 ? -6.725 -25.235 -28.691 1.00 51.55 335 VAL A CA 1
ATOM 654 C C . VAL A 1 90 ? -7.254 -26.328 -27.853 1.00 50.89 335 VAL A C 1
ATOM 655 O O . VAL A 1 90 ? -6.530 -26.881 -26.979 1.00 51.77 335 VAL A O 1
ATOM 659 N N . ILE A 1 91 ? -8.472 -26.694 -28.094 1.00 50.23 336 ILE A N 1
ATOM 660 C CA . ILE A 1 91 ? -9.030 -27.733 -27.226 1.00 50.10 336 ILE A CA 1
ATOM 661 C C . ILE A 1 91 ? -10.056 -28.571 -28.015 1.00 51.04 336 ILE A C 1
ATOM 662 O O . ILE A 1 91 ? -10.497 -28.104 -29.151 1.00 51.93 336 ILE A O 1
ATOM 667 N N . LEU A 1 92 ? -10.461 -29.731 -27.484 1.00 49.42 337 LEU A N 1
ATOM 668 C CA . LEU A 1 92 ? -11.448 -30.494 -28.316 1.00 51.52 337 LEU A CA 1
ATOM 669 C C . LEU A 1 92 ? -12.827 -29.889 -28.194 1.00 51.53 337 LEU A C 1
ATOM 670 O O . LEU A 1 92 ? -13.262 -29.459 -27.052 1.00 51.74 337 LEU A O 1
ATOM 675 N N . ASN A 1 93 ? -13.527 -29.872 -29.296 1.00 50.14 338 ASN A N 1
ATOM 676 C CA . ASN A 1 93 ? -14.766 -29.203 -29.274 1.00 51.34 338 ASN A CA 1
ATOM 677 C C . ASN A 1 93 ? -15.624 -30.220 -28.682 1.00 55.14 338 ASN A C 1
ATOM 678 O O . ASN A 1 93 ? -16.484 -30.735 -29.330 1.00 58.35 338 ASN A O 1
ATOM 683 N N . LYS A 1 94 ? -15.381 -30.671 -27.488 1.00 59.57 339 LYS A N 1
ATOM 684 C CA . LYS A 1 94 ? -16.369 -31.606 -26.850 1.00 61.64 339 LYS A CA 1
ATOM 685 C C . LYS A 1 94 ? -17.262 -30.849 -25.836 1.00 60.19 339 LYS A C 1
ATOM 686 O O . LYS A 1 94 ? -16.938 -29.797 -25.306 1.00 62.37 339 LYS A O 1
ATOM 692 N N . HIS A 1 95 ? -18.442 -31.341 -25.623 1.00 60.79 340 HIS A N 1
ATOM 693 C CA . HIS A 1 95 ? -19.408 -30.728 -24.747 1.00 59.54 340 HIS A CA 1
ATOM 694 C C . HIS A 1 95 ? -19.723 -29.377 -25.011 1.00 58.99 340 HIS A C 1
ATOM 695 O O . HIS A 1 95 ? -19.872 -28.624 -24.113 1.00 60.46 340 HIS A O 1
ATOM 702 N N . SER A 1 96 ? -19.838 -29.018 -26.268 1.00 60.10 341 SER A N 1
ATOM 703 C CA . SER A 1 96 ? -20.276 -27.601 -26.585 1.00 58.03 341 SER A CA 1
ATOM 704 C C . SER A 1 96 ? -19.415 -26.441 -26.235 1.00 53.83 341 SER A C 1
ATOM 705 O O . SER A 1 96 ? -19.896 -25.402 -26.043 1.00 56.10 341 SER A O 1
ATOM 708 N N . ILE A 1 97 ? -18.148 -26.604 -26.118 1.00 49.60 342 ILE A N 1
ATOM 709 C CA . ILE A 1 97 ? -17.379 -25.564 -25.628 1.00 46.36 342 ILE A CA 1
ATOM 710 C C . ILE A 1 97 ? -17.249 -24.515 -26.728 1.00 46.31 342 ILE A C 1
ATOM 711 O O . ILE A 1 97 ? -17.004 -23.376 -26.472 1.00 46.02 342 ILE A O 1
ATOM 716 N N . LEU A 1 98 ? -17.505 -24.905 -27.971 1.00 46.97 343 LEU A N 1
ATOM 717 C CA . LEU A 1 98 ? -17.408 -23.967 -29.029 1.00 46.57 343 LEU A CA 1
ATOM 718 C C . LEU A 1 98 ? -18.319 -22.802 -28.647 1.00 46.80 343 LEU A C 1
ATOM 719 O O . LEU A 1 98 ? -17.804 -21.592 -28.332 1.00 48.18 343 LEU A O 1
ATOM 724 N N . ASN A 1 99 ? -19.616 -23.094 -28.610 1.00 46.03 344 ASN A N 1
ATOM 725 C CA . ASN A 1 99 ? -20.515 -21.973 -28.245 1.00 47.28 344 ASN A CA 1
ATOM 726 C C . ASN A 1 99 ? -20.123 -21.398 -26.928 1.00 48.04 344 ASN A C 1
ATOM 727 O O . ASN A 1 99 ? -20.363 -20.232 -26.634 1.00 48.90 344 ASN A O 1
ATOM 732 N N . ASN A 1 100 ? -19.435 -22.168 -26.115 1.00 48.56 345 ASN A N 1
ATOM 733 C CA . ASN A 1 100 ? -19.108 -21.558 -24.861 1.00 49.71 345 ASN A CA 1
ATOM 734 C C . ASN A 1 100 ? -17.995 -20.551 -24.978 1.00 50.43 345 ASN A C 1
ATOM 735 O O . ASN A 1 100 ? -18.131 -19.409 -24.485 1.00 49.97 345 ASN A O 1
ATOM 740 N N . ILE A 1 101 ? -16.941 -20.884 -25.712 1.00 51.62 346 ILE A N 1
ATOM 741 C CA . ILE A 1 101 ? -15.923 -19.893 -26.103 1.00 50.66 346 ILE A CA 1
ATOM 742 C C . ILE A 1 101 ? -16.423 -18.760 -26.913 1.00 50.77 346 ILE A C 1
ATOM 743 O O . ILE A 1 101 ? -16.119 -17.527 -26.512 1.00 49.03 346 ILE A O 1
ATOM 748 N N . ILE A 1 102 ? -17.296 -19.042 -27.927 1.00 48.15 347 ILE A N 1
ATOM 749 C CA . ILE A 1 102 ? -17.887 -17.862 -28.466 1.00 49.05 347 ILE A CA 1
ATOM 750 C C . ILE A 1 102 ? -18.590 -16.991 -27.366 1.00 49.80 347 ILE A C 1
ATOM 751 O O . ILE A 1 102 ? -18.135 -15.867 -27.132 1.00 51.07 347 ILE A O 1
ATOM 756 N N . SER A 1 103 ? -19.727 -17.509 -26.764 1.00 47.26 348 SER A N 1
ATOM 757 C CA . SER A 1 103 ? -20.320 -16.663 -25.810 1.00 46.43 348 SER A CA 1
ATOM 758 C C . SER A 1 103 ? -19.275 -15.775 -25.087 1.00 47.37 348 SER A C 1
ATOM 759 O O . SER A 1 103 ? -19.403 -14.434 -24.900 1.00 44.83 348 SER A O 1
ATOM 762 N N . LYS A 1 104 ? -18.235 -16.475 -24.698 1.00 46.97 349 LYS A N 1
ATOM 763 C CA . LYS A 1 104 ? -17.246 -15.809 -23.869 1.00 46.89 349 LYS A CA 1
ATOM 764 C C . LYS A 1 104 ? -16.841 -14.593 -24.408 1.00 46.97 349 LYS A C 1
ATOM 765 O O . LYS A 1 104 ? -16.747 -13.445 -23.806 1.00 48.15 349 LYS A O 1
ATOM 771 N N . PHE A 1 105 ? -16.433 -14.683 -25.646 1.00 47.77 350 PHE A N 1
ATOM 772 C CA . PHE A 1 105 ? -15.828 -13.507 -26.165 1.00 45.36 350 PHE A CA 1
ATOM 773 C C . PHE A 1 105 ? -16.803 -12.436 -26.530 1.00 44.40 350 PHE A C 1
ATOM 774 O O . PHE A 1 105 ? -16.362 -11.301 -26.324 1.00 47.28 350 PHE A O 1
ATOM 782 N N . VAL A 1 106 ? -18.044 -12.743 -26.884 1.00 42.61 351 VAL A N 1
ATOM 783 C CA . VAL A 1 106 ? -19.051 -11.791 -27.018 1.00 39.84 351 VAL A CA 1
ATOM 784 C C . VAL A 1 106 ? -19.084 -10.963 -25.726 1.00 42.12 351 VAL A C 1
ATOM 785 O O . VAL A 1 106 ? -18.954 -9.657 -25.765 1.00 43.62 351 VAL A O 1
ATOM 789 N N . GLU A 1 107 ? -18.897 -11.649 -24.555 1.00 43.66 352 GLU A N 1
ATOM 790 C CA . GLU A 1 107 ? -19.101 -10.898 -23.382 1.00 42.91 352 GLU A CA 1
ATOM 791 C C . GLU A 1 107 ? -17.837 -10.176 -23.107 1.00 43.96 352 GLU A C 1
ATOM 792 O O . GLU A 1 107 ? -17.922 -9.110 -22.608 1.00 46.35 352 GLU A O 1
ATOM 798 N N . ILE A 1 108 ? -16.724 -10.579 -23.638 1.00 45.16 353 ILE A N 1
ATOM 799 C CA . ILE A 1 108 ? -15.623 -9.725 -23.403 1.00 46.58 353 ILE A CA 1
ATOM 800 C C . ILE A 1 108 ? -15.994 -8.367 -24.099 1.00 48.25 353 ILE A C 1
ATOM 801 O O . ILE A 1 108 ? -15.790 -7.300 -23.476 1.00 48.50 353 ILE A O 1
ATOM 806 N N . ASN A 1 109 ? -16.702 -8.394 -25.230 1.00 48.86 354 ASN A N 1
ATOM 807 C CA . ASN A 1 109 ? -16.829 -7.317 -26.015 1.00 48.88 354 ASN A CA 1
ATOM 808 C C . ASN A 1 109 ? -17.911 -6.552 -25.408 1.00 50.52 354 ASN A C 1
ATOM 809 O O . ASN A 1 109 ? -17.711 -5.368 -25.280 1.00 51.04 354 ASN A O 1
ATOM 814 N N . VAL A 1 110 ? -18.978 -7.182 -24.920 1.00 50.59 355 VAL A N 1
ATOM 815 C CA . VAL A 1 110 ? -19.982 -6.549 -24.137 1.00 49.17 355 VAL A CA 1
ATOM 816 C C . VAL A 1 110 ? -19.361 -5.880 -23.020 1.00 50.68 355 VAL A C 1
ATOM 817 O O . VAL A 1 110 ? -19.683 -4.815 -22.772 1.00 49.54 355 VAL A O 1
ATOM 821 N N . LYS A 1 111 ? -18.301 -6.386 -22.470 1.00 55.45 356 LYS A N 1
ATOM 822 C CA . LYS A 1 111 ? -17.746 -5.666 -21.351 1.00 59.84 356 LYS A CA 1
ATOM 823 C C . LYS A 1 111 ? -16.929 -4.549 -21.796 1.00 59.70 356 LYS A C 1
ATOM 824 O O . LYS A 1 111 ? -17.076 -3.571 -21.226 1.00 60.44 356 LYS A O 1
ATOM 830 N N . LYS A 1 112 ? -16.069 -4.648 -22.791 1.00 62.34 357 LYS A N 1
ATOM 831 C CA . LYS A 1 112 ? -15.381 -3.494 -23.366 1.00 63.39 357 LYS A CA 1
ATOM 832 C C . LYS A 1 112 ? -16.440 -2.410 -23.731 1.00 65.17 357 LYS A C 1
ATOM 833 O O . LYS A 1 112 ? -16.214 -1.229 -23.558 1.00 65.45 357 LYS A O 1
ATOM 839 N N . LEU A 1 113 ? -17.593 -2.817 -24.230 1.00 65.79 358 LEU A N 1
ATOM 840 C CA . LEU A 1 113 ? -18.572 -1.889 -24.615 1.00 66.66 358 LEU A CA 1
ATOM 841 C C . LEU A 1 113 ? -19.064 -1.252 -23.346 1.00 69.00 358 LEU A C 1
ATOM 842 O O . LEU A 1 113 ? -18.957 -0.067 -23.237 1.00 70.83 358 LEU A O 1
ATOM 847 N N . GLN A 1 114 ? -19.573 -2.014 -22.372 1.00 71.55 359 GLN A N 1
ATOM 848 C CA . GLN A 1 114 ? -19.927 -1.495 -21.050 1.00 73.09 359 GLN A CA 1
ATOM 849 C C . GLN A 1 114 ? -18.892 -0.438 -20.557 1.00 74.49 359 GLN A C 1
ATOM 850 O O . GLN A 1 114 ? -19.252 0.658 -20.315 1.00 74.61 359 GLN A O 1
ATOM 856 N N . LYS A 1 115 ? -17.592 -0.674 -20.522 1.00 78.63 360 LYS A N 1
ATOM 857 C CA . LYS A 1 115 ? -16.691 0.412 -20.076 1.00 82.96 360 LYS A CA 1
ATOM 858 C C . LYS A 1 115 ? -16.488 1.573 -21.090 1.00 84.56 360 LYS A C 1
ATOM 859 O O . LYS A 1 115 ? -16.169 2.663 -20.703 1.00 86.28 360 LYS A O 1
ATOM 865 N N . LEU A 1 116 ? -16.694 1.395 -22.376 1.00 86.25 361 LEU A N 1
ATOM 866 C CA . LEU A 1 116 ? -16.752 2.601 -23.238 1.00 88.36 361 LEU A CA 1
ATOM 867 C C . LEU A 1 116 ? -17.996 3.363 -22.852 1.00 89.96 361 LEU A C 1
ATOM 868 O O . LEU A 1 116 ? -18.025 4.620 -22.902 1.00 92.20 361 LEU A O 1
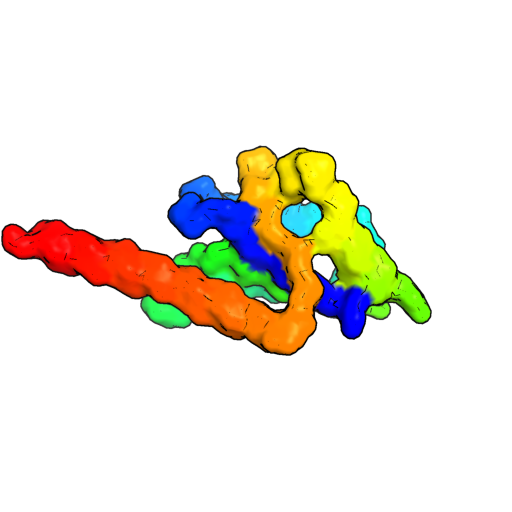ATOM 873 N N . GLN A 1 117 ? -19.028 2.634 -22.461 1.00 89.49 362 GLN A N 1
ATOM 874 C CA . GLN A 1 117 ? -20.169 3.345 -22.129 1.00 89.79 362 GLN A CA 1
ATOM 875 C C . GLN A 1 117 ? -19.895 4.264 -20.962 1.00 92.36 362 GLN A C 1
ATOM 876 O O . GLN A 1 117 ? -20.420 5.383 -20.953 1.00 93.86 362 GLN A O 1
ATOM 882 N N . GLU A 1 118 ? -19.055 3.934 -20.005 1.00 93.50 363 GLU A N 1
ATOM 883 C CA . GLU A 1 118 ? -19.013 5.037 -19.058 1.00 96.31 363 GLU A CA 1
ATOM 884 C C . GLU A 1 118 ? -17.927 6.108 -19.229 1.00 96.49 363 GLU A C 1
ATOM 885 O O . GLU A 1 118 ? -18.066 7.283 -18.840 1.00 97.18 363 GLU A O 1
ATOM 891 N N . ASN A 1 119 ? -16.900 5.714 -19.937 1.00 96.08 364 ASN A N 1
ATOM 892 C CA . ASN A 1 119 ? -16.247 6.682 -20.748 1.00 95.25 364 ASN A CA 1
ATOM 893 C C . ASN A 1 119 ? -17.205 7.802 -21.304 1.00 94.48 364 ASN A C 1
ATOM 894 O O . ASN A 1 119 ? -16.831 8.925 -21.349 1.00 93.84 364 ASN A O 1
ATOM 899 N N . LEU A 1 120 ? -18.449 7.570 -21.671 1.00 93.87 365 LEU A N 1
ATOM 900 C CA . LEU A 1 120 ? -19.192 8.800 -22.044 1.00 93.41 365 LEU A CA 1
ATOM 901 C C . LEU A 1 120 ? -19.709 9.624 -20.780 1.00 94.02 365 LEU A C 1
ATOM 902 O O . LEU A 1 120 ? -20.266 10.750 -20.973 1.00 95.51 365 LEU A O 1
ATOM 907 N N . LYS A 1 121 ? -19.551 9.121 -19.526 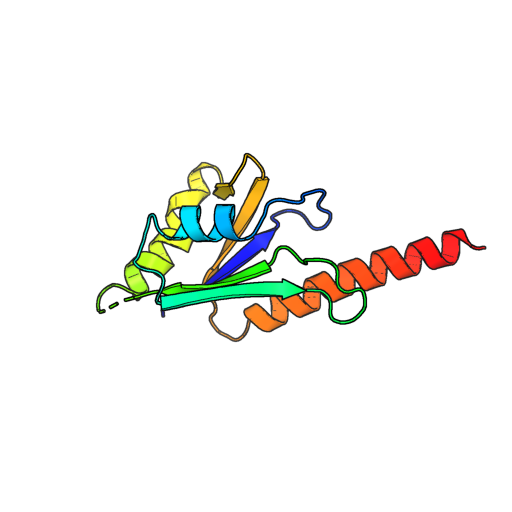1.00 91.87 366 LYS A N 1
ATOM 908 C CA . LYS A 1 121 ? -20.019 9.884 -18.299 1.00 88.37 366 LYS A CA 1
ATOM 909 C C . LYS A 1 121 ? -19.828 11.419 -18.273 1.00 88.22 366 LYS A C 1
ATOM 910 O O . LYS A 1 121 ? -18.742 11.913 -17.935 1.00 86.80 366 LYS A O 1
#

B-factor: mean 67.85, std 16.58, range [31.65, 123.87]